Protein AF-A0A842NUI7-F1 (afdb_monomer_lite)

Foldseek 3Di:
DFDWDWPDDDPVQQKTWTFTPPDPDTDIDIDHVVVDDDDDDD

Secondary structure (DSSP, 8-state):
---EEEEEEETTTTEEEEEETT-SS---EEEEGGG-------

pLDDT: mean 89.18, std 10.17, range [48.69, 97.62]

Radius of gyration: 10.46 Å; chains: 1; bounding box: 26×17×27 Å

Sequence (42 aa):
GMQAKVVRVDTSKEEVTIEILEAAFTLPITVHADYVREVKGV

Structure (mmCIF, N/CA/C/O backbone):
data_AF-A0A842NUI7-F1
#
_entry.id   AF-A0A842NUI7-F1
#
loop_
_atom_site.group_PDB
_atom_site.id
_atom_site.type_symbol
_atom_site.label_atom_id
_atom_site.label_alt_id
_atom_site.label_comp_id
_atom_site.label_asym_id
_atom_site.label_entity_id
_atom_site.label_seq_id
_atom_site.pdbx_PDB_ins_code
_atom_site.Cartn_x
_atom_site.Cartn_y
_atom_site.Cartn_z
_atom_site.occupancy
_atom_site.B_iso_or_equiv
_atom_site.auth_seq_id
_atom_site.auth_comp_id
_atom_site.auth_asym_id
_atom_site.auth_atom_id
_atom_site.pdbx_PDB_model_num
ATOM 1 N N . GLY A 1 1 ? 1.564 5.587 -15.553 1.00 83.25 1 GLY A N 1
ATOM 2 C CA . GLY A 1 1 ? 1.983 5.631 -14.139 1.00 83.25 1 GLY A CA 1
ATOM 3 C C . GLY A 1 1 ? 2.876 4.444 -13.855 1.00 83.25 1 GLY A C 1
ATOM 4 O O . GLY A 1 1 ? 2.958 3.570 -14.709 1.00 83.25 1 GLY A O 1
ATOM 5 N N . MET A 1 2 ? 3.529 4.424 -12.696 1.00 87.69 2 MET A N 1
ATOM 6 C CA . MET A 1 2 ? 4.352 3.290 -12.261 1.00 87.69 2 MET A CA 1
ATOM 7 C C . MET A 1 2 ? 3.462 2.109 -11.867 1.00 87.69 2 MET A C 1
ATOM 9 O O . MET A 1 2 ? 2.379 2.311 -11.313 1.00 87.69 2 MET A O 1
ATOM 13 N N . GLN A 1 3 ? 3.909 0.889 -12.157 1.00 90.62 3 GLN A N 1
ATOM 14 C CA . GLN A 1 3 ? 3.261 -0.326 -11.669 1.00 90.62 3 GLN A CA 1
ATOM 15 C C . GLN A 1 3 ? 3.928 -0.780 -10.376 1.00 90.62 3 GLN A C 1
ATOM 17 O O . GLN A 1 3 ? 5.148 -0.711 -10.215 1.00 90.62 3 GLN A O 1
ATOM 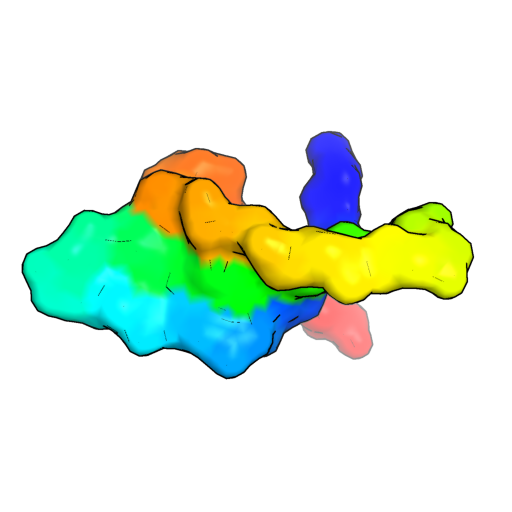22 N N . ALA A 1 4 ? 3.107 -1.253 -9.451 1.00 92.38 4 ALA A N 1
ATOM 23 C CA . ALA A 1 4 ? 3.557 -1.684 -8.148 1.00 92.38 4 ALA A CA 1
ATOM 24 C C . ALA A 1 4 ? 2.790 -2.931 -7.718 1.00 92.38 4 ALA A C 1
ATOM 26 O O . ALA A 1 4 ? 1.656 -3.161 -8.145 1.00 92.38 4 ALA A O 1
ATOM 27 N N . LYS A 1 5 ? 3.413 -3.730 -6.860 1.00 91.56 5 LYS A N 1
ATOM 28 C CA . LYS A 1 5 ? 2.777 -4.869 -6.211 1.00 91.56 5 LYS A CA 1
ATOM 29 C C . LYS A 1 5 ? 2.204 -4.423 -4.873 1.00 91.56 5 LYS A C 1
ATOM 31 O O . LYS A 1 5 ? 2.916 -3.829 -4.069 1.00 91.56 5 LYS A O 1
ATOM 36 N N . VAL A 1 6 ? 0.939 -4.740 -4.620 1.00 93.50 6 VAL A N 1
ATOM 37 C CA . VAL A 1 6 ? 0.332 -4.545 -3.299 1.00 93.50 6 VAL A CA 1
ATOM 38 C C . VAL A 1 6 ? 0.882 -5.597 -2.341 1.00 93.50 6 VAL A C 1
ATOM 40 O O . VAL A 1 6 ? 0.815 -6.794 -2.624 1.00 93.50 6 VAL A O 1
ATOM 43 N N . VAL A 1 7 ? 1.421 -5.148 -1.209 1.00 94.62 7 VAL A N 1
ATOM 44 C CA . VAL A 1 7 ? 1.960 -6.025 -0.154 1.00 94.62 7 VAL A CA 1
ATOM 45 C C . VAL A 1 7 ? 1.144 -5.977 1.132 1.00 94.62 7 VAL A C 1
ATOM 47 O O . VAL A 1 7 ? 1.179 -6.926 1.913 1.00 94.62 7 VAL A O 1
ATOM 50 N N . ARG A 1 8 ? 0.375 -4.905 1.352 1.00 95.69 8 ARG A N 1
ATOM 51 C CA . ARG A 1 8 ? -0.548 -4.782 2.484 1.00 95.69 8 ARG A CA 1
ATOM 52 C C . ARG A 1 8 ? -1.728 -3.888 2.121 1.00 95.69 8 ARG A C 1
ATOM 54 O O . ARG A 1 8 ? -1.550 -2.885 1.439 1.00 95.69 8 ARG A O 1
ATOM 61 N N . VAL A 1 9 ? -2.904 -4.237 2.634 1.00 96.31 9 VAL A N 1
ATOM 62 C CA . VAL A 1 9 ? -4.122 -3.421 2.567 1.00 96.31 9 VAL A CA 1
ATOM 63 C C . VAL A 1 9 ? -4.609 -3.194 3.994 1.00 96.31 9 VAL A C 1
ATOM 65 O O . VAL A 1 9 ? -4.719 -4.153 4.761 1.00 96.31 9 VAL A O 1
ATOM 68 N N . ASP A 1 10 ? -4.881 -1.944 4.356 1.00 96.94 10 ASP A N 1
ATOM 69 C CA . ASP A 1 10 ? -5.549 -1.571 5.601 1.00 96.94 10 ASP A CA 1
ATOM 70 C C . ASP A 1 10 ? -6.897 -0.930 5.262 1.00 96.94 10 ASP A C 1
ATOM 72 O O . ASP A 1 10 ? -7.001 0.259 4.969 1.00 96.94 10 ASP A O 1
ATOM 76 N N . THR A 1 11 ? -7.949 -1.746 5.275 1.00 95.69 11 THR A N 1
ATOM 77 C CA . THR A 1 11 ? -9.307 -1.317 4.915 1.00 95.69 11 THR A CA 1
ATOM 78 C C . THR A 1 11 ? -9.920 -0.364 5.933 1.00 95.69 11 THR A C 1
ATOM 80 O O . THR A 1 11 ? -10.831 0.374 5.587 1.00 95.69 11 THR A O 1
ATOM 83 N N . SER A 1 12 ? -9.445 -0.375 7.181 1.00 97.50 12 SER A N 1
ATOM 84 C CA . SER A 1 12 ? -9.947 0.524 8.226 1.00 97.50 12 SER A CA 1
ATOM 85 C C . SER A 1 12 ? -9.434 1.951 8.044 1.00 97.50 12 SER A C 1
ATOM 87 O O . SER A 1 12 ? -10.056 2.885 8.539 1.00 97.50 12 SER A O 1
ATOM 89 N N . LYS A 1 13 ? -8.286 2.107 7.374 1.00 97.12 13 LYS A N 1
ATOM 90 C CA . LYS A 1 13 ? -7.642 3.397 7.098 1.00 97.12 13 LYS A CA 1
ATOM 91 C C . LYS A 1 13 ? -7.715 3.827 5.638 1.00 97.12 13 LYS A C 1
ATOM 93 O O . LYS A 1 13 ? -7.247 4.911 5.318 1.00 97.12 13 LYS A O 1
ATOM 98 N N . GLU A 1 14 ? -8.252 2.967 4.775 1.00 97.00 14 GLU A N 1
ATOM 99 C CA . GLU A 1 14 ? -8.290 3.183 3.326 1.00 97.00 14 GLU A CA 1
ATOM 100 C C . GLU A 1 14 ? -6.876 3.371 2.743 1.00 97.00 14 GLU A C 1
ATOM 102 O O . GLU A 1 14 ? -6.646 4.123 1.798 1.00 97.00 14 GLU A O 1
ATOM 107 N N . GLU A 1 15 ? -5.905 2.644 3.305 1.00 97.62 15 GLU A N 1
ATOM 108 C CA . GLU A 1 15 ? -4.494 2.712 2.929 1.00 97.62 15 GLU A CA 1
ATOM 109 C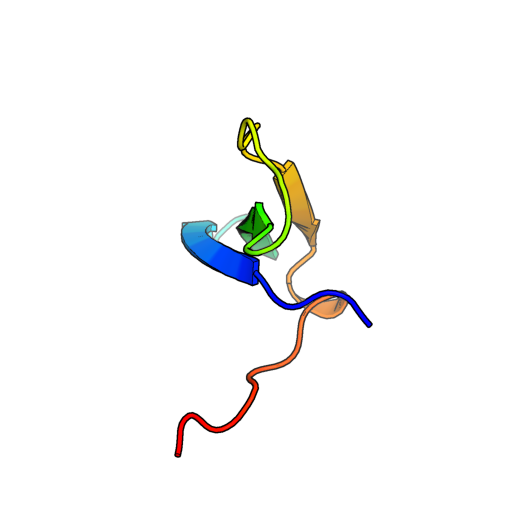 C . GLU A 1 15 ? -4.008 1.405 2.294 1.00 97.62 15 GLU A C 1
ATOM 111 O O . GLU A 1 15 ? -4.416 0.294 2.649 1.00 97.62 15 GLU A O 1
ATOM 116 N N . VAL A 1 16 ? -3.064 1.538 1.369 1.00 96.75 16 VAL A N 1
ATOM 117 C CA . VAL A 1 16 ? -2.427 0.429 0.661 1.00 96.75 16 VAL A CA 1
ATOM 118 C C . VAL A 1 16 ? -0.925 0.631 0.656 1.00 96.75 16 VAL A C 1
ATOM 120 O O . VAL A 1 16 ? -0.428 1.689 0.274 1.00 96.75 16 VAL A O 1
ATOM 123 N N . THR A 1 17 ? -0.193 -0.404 1.052 1.00 95.69 17 THR A N 1
ATOM 124 C CA . THR A 1 17 ? 1.264 -0.433 0.954 1.00 95.69 17 THR A CA 1
ATOM 125 C C . THR A 1 17 ? 1.673 -1.176 -0.310 1.00 95.69 17 THR A C 1
ATOM 127 O O . THR A 1 17 ? 1.238 -2.310 -0.547 1.00 95.69 17 THR A O 1
ATOM 130 N N . ILE A 1 18 ? 2.526 -0.541 -1.107 1.00 94.19 18 ILE A N 1
ATOM 131 C CA . ILE A 1 18 ? 2.968 -1.012 -2.416 1.00 94.19 18 ILE A CA 1
ATOM 132 C C . ILE A 1 18 ? 4.494 -1.024 -2.540 1.00 94.19 18 ILE A C 1
ATOM 134 O O . ILE A 1 18 ? 5.193 -0.212 -1.934 1.00 94.19 18 ILE A O 1
ATOM 138 N N . GLU A 1 19 ? 4.997 -1.924 -3.380 1.00 93.19 19 GLU A N 1
ATOM 139 C CA . GLU A 1 19 ? 6.395 -1.977 -3.812 1.00 93.19 19 GLU A CA 1
ATOM 140 C C . GLU A 1 19 ? 6.491 -1.748 -5.325 1.00 93.19 19 GLU A C 1
ATOM 142 O O . GLU A 1 19 ? 5.834 -2.439 -6.108 1.00 93.19 19 GLU A O 1
ATOM 147 N N . ILE A 1 20 ? 7.300 -0.772 -5.746 1.00 90.31 20 ILE A N 1
ATOM 148 C CA . ILE A 1 20 ? 7.480 -0.400 -7.159 1.00 90.31 20 ILE A CA 1
ATOM 149 C C . ILE A 1 20 ? 8.278 -1.487 -7.891 1.00 90.31 20 ILE A C 1
ATOM 151 O O . ILE A 1 20 ? 9.354 -1.868 -7.441 1.00 90.31 20 ILE A O 1
ATOM 155 N N . LEU A 1 21 ? 7.791 -1.945 -9.048 1.00 84.62 21 LEU A N 1
ATOM 156 C CA . LEU A 1 21 ? 8.418 -3.052 -9.787 1.00 84.62 21 LEU A CA 1
ATOM 157 C C . LEU A 1 21 ? 9.738 -2.674 -10.483 1.00 84.62 21 LEU A C 1
ATOM 159 O O . LEU A 1 21 ? 10.558 -3.543 -10.754 1.00 84.62 21 LEU A O 1
ATOM 163 N N . GLU A 1 22 ? 9.947 -1.390 -10.773 1.00 80.25 22 GLU A N 1
ATOM 164 C CA . GLU A 1 22 ? 11.116 -0.889 -11.515 1.00 80.25 22 GLU A CA 1
ATOM 165 C C . GLU A 1 22 ? 12.302 -0.494 -10.609 1.00 80.25 22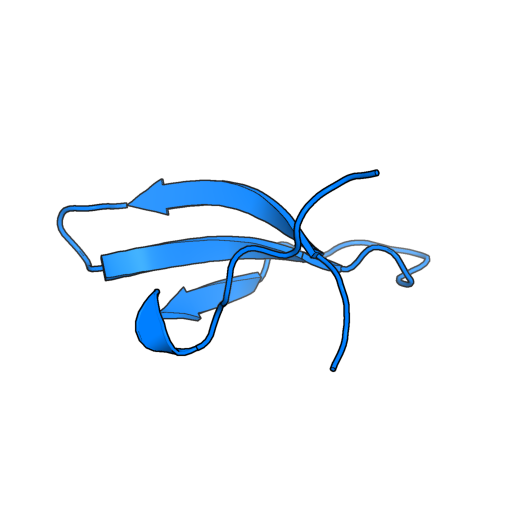 GLU A C 1
ATOM 167 O O . GLU A 1 22 ? 13.352 -0.084 -11.106 1.00 80.25 22 GLU A O 1
ATOM 172 N N . ALA A 1 23 ? 12.166 -0.592 -9.280 1.00 76.38 23 ALA A N 1
ATOM 173 C CA . ALA A 1 23 ? 13.196 -0.143 -8.345 1.00 76.38 23 ALA A CA 1
ATOM 174 C C . ALA A 1 23 ? 14.210 -1.256 -8.022 1.00 76.38 23 ALA A C 1
ATOM 176 O O . ALA A 1 23 ? 13.839 -2.333 -7.567 1.00 76.38 23 ALA A O 1
ATOM 177 N N . ALA A 1 24 ? 15.508 -0.964 -8.177 1.00 74.19 24 ALA A N 1
ATOM 178 C CA . ALA A 1 24 ? 16.595 -1.880 -7.798 1.00 74.19 24 ALA A CA 1
ATOM 179 C C . ALA A 1 24 ? 16.623 -2.197 -6.286 1.00 74.19 24 ALA A C 1
ATOM 181 O O . ALA A 1 24 ? 17.145 -3.232 -5.880 1.00 74.19 24 ALA A O 1
ATOM 182 N N . PHE A 1 25 ? 16.035 -1.314 -5.471 1.00 73.00 25 PHE A N 1
ATOM 183 C CA . PHE A 1 25 ? 15.756 -1.517 -4.052 1.00 73.00 25 PHE A CA 1
ATOM 184 C C . PHE A 1 25 ? 14.341 -1.018 -3.761 1.00 73.00 25 PHE A C 1
ATOM 186 O O . PHE A 1 25 ? 14.050 0.165 -3.952 1.00 73.00 25 PHE A O 1
ATOM 193 N N . THR A 1 26 ? 13.458 -1.908 -3.312 1.00 76.50 26 THR A N 1
ATOM 194 C CA . THR A 1 26 ? 12.064 -1.569 -3.024 1.00 76.50 26 THR A CA 1
ATOM 195 C C . THR A 1 26 ? 11.929 -1.125 -1.574 1.00 76.50 26 THR A C 1
ATOM 197 O O . THR A 1 26 ? 12.131 -1.895 -0.639 1.00 76.50 26 THR A O 1
ATOM 200 N N . LEU A 1 27 ? 11.602 0.152 -1.372 1.00 88.38 27 LEU A N 1
ATOM 201 C CA . LEU A 1 27 ? 11.073 0.610 -0.093 1.00 88.38 27 LEU A CA 1
ATOM 202 C C . LEU A 1 27 ? 9.544 0.548 -0.165 1.00 88.38 27 LEU A C 1
ATOM 204 O O . LEU A 1 27 ? 8.979 1.035 -1.148 1.00 88.38 27 LEU A O 1
ATOM 208 N N . PRO A 1 28 ? 8.869 -0.036 0.838 1.00 92.06 28 PRO A N 1
ATOM 209 C CA . PRO A 1 28 ? 7.417 -0.061 0.875 1.00 92.06 28 PRO A CA 1
ATOM 210 C C . PRO A 1 28 ? 6.875 1.361 1.039 1.00 92.06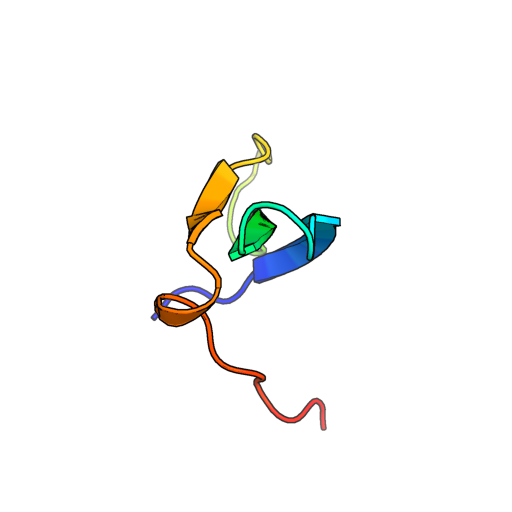 28 PRO A C 1
ATOM 212 O O . PRO A 1 28 ? 7.281 2.095 1.941 1.00 92.06 28 PRO A O 1
ATOM 215 N N . ILE A 1 29 ? 5.945 1.741 0.166 1.00 93.38 29 ILE A N 1
ATOM 216 C CA . ILE A 1 29 ? 5.284 3.049 0.188 1.00 93.38 29 ILE A CA 1
ATOM 217 C C . ILE A 1 29 ? 3.819 2.833 0.542 1.00 93.38 29 ILE A C 1
ATOM 219 O O . ILE A 1 29 ? 3.150 2.035 -0.110 1.00 93.38 29 ILE A O 1
ATOM 223 N N . THR A 1 30 ? 3.313 3.550 1.545 1.00 96.06 30 THR A N 1
ATOM 224 C CA . THR A 1 30 ? 1.886 3.552 1.892 1.00 96.06 30 THR A CA 1
ATOM 225 C C . THR A 1 30 ? 1.202 4.760 1.268 1.00 96.06 30 THR A C 1
ATOM 227 O O . THR A 1 30 ? 1.686 5.885 1.389 1.00 96.06 30 THR A O 1
ATOM 230 N N . VAL A 1 31 ? 0.090 4.520 0.580 1.00 95.81 31 VAL A N 1
ATOM 231 C CA . VAL A 1 31 ? -0.729 5.538 -0.086 1.00 95.81 31 VAL A CA 1
ATOM 232 C C . VAL A 1 31 ? -2.208 5.294 0.189 1.00 95.81 31 VAL A C 1
ATOM 234 O O . VAL A 1 31 ? -2.596 4.189 0.560 1.00 95.81 31 VAL A O 1
ATOM 237 N N . HIS A 1 32 ? -3.041 6.309 -0.038 1.00 97.25 32 HIS A N 1
ATOM 238 C CA . HIS A 1 32 ? -4.493 6.145 -0.004 1.00 97.25 32 HIS A CA 1
ATOM 239 C C . HIS A 1 32 ? -4.973 5.243 -1.153 1.00 97.25 32 HIS A C 1
ATOM 241 O O . HIS A 1 32 ? -4.429 5.303 -2.262 1.00 97.25 32 HIS A O 1
ATOM 247 N N . ALA A 1 33 ? -6.006 4.439 -0.909 1.00 95.50 33 ALA A N 1
ATOM 248 C CA . ALA A 1 33 ? -6.559 3.491 -1.874 1.00 95.50 33 ALA A CA 1
ATOM 249 C C . ALA A 1 33 ? -7.058 4.167 -3.160 1.00 95.50 33 ALA A C 1
ATOM 251 O O . ALA A 1 33 ? -6.876 3.621 -4.245 1.00 95.50 33 ALA A O 1
ATOM 252 N N . ASP A 1 34 ? -7.571 5.393 -3.066 1.00 95.81 34 ASP A N 1
ATOM 253 C CA . ASP A 1 34 ? -8.045 6.161 -4.229 1.00 9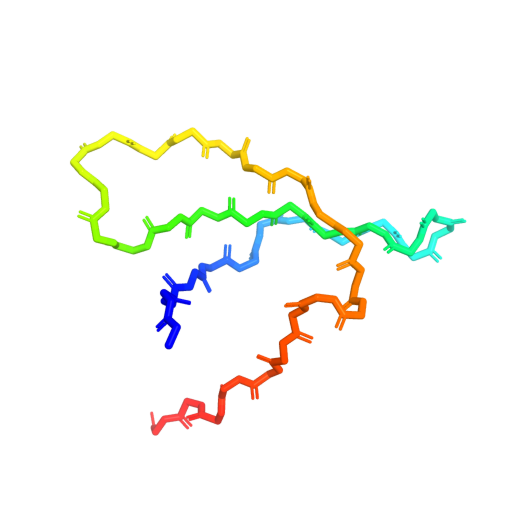5.81 34 ASP A CA 1
ATOM 254 C C . ASP A 1 34 ? -6.935 6.553 -5.218 1.00 95.81 34 ASP A C 1
ATOM 256 O O . ASP A 1 34 ? -7.212 6.897 -6.369 1.00 95.81 34 ASP A O 1
ATOM 260 N N . TYR A 1 35 ? -5.668 6.520 -4.794 1.00 94.25 35 TYR A N 1
ATOM 261 C CA . TYR A 1 35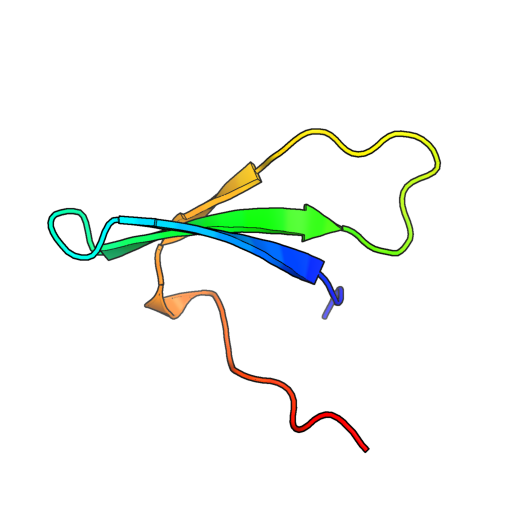 ? -4.528 6.833 -5.662 1.00 94.25 35 TYR A CA 1
ATOM 262 C C . TYR A 1 35 ? -4.050 5.638 -6.481 1.00 94.25 35 TYR A C 1
ATOM 264 O O . TYR A 1 35 ? -3.211 5.800 -7.372 1.00 94.25 35 TYR A O 1
ATOM 272 N N . VAL A 1 36 ? -4.566 4.443 -6.201 1.00 93.00 36 VAL A N 1
ATOM 273 C CA . VAL A 1 36 ? -4.238 3.235 -6.947 1.00 93.00 36 VAL A CA 1
ATOM 274 C C . VAL A 1 36 ? -5.447 2.746 -7.724 1.00 93.00 36 VAL A C 1
ATOM 276 O O . VAL A 1 36 ? -6.602 2.976 -7.386 1.00 93.00 36 VAL A O 1
ATOM 279 N N . ARG A 1 37 ? -5.165 2.045 -8.815 1.00 92.56 37 ARG A N 1
ATOM 280 C CA . ARG A 1 37 ? -6.182 1.388 -9.622 1.00 92.56 37 ARG A CA 1
ATOM 281 C C . ARG A 1 37 ? -5.687 0.003 -9.964 1.00 92.56 37 ARG A C 1
ATOM 283 O O . ARG A 1 37 ? -4.530 -0.151 -10.356 1.00 92.56 37 ARG A O 1
ATOM 290 N N . GLU A 1 38 ? -6.573 -0.979 -9.876 1.00 89.38 38 GLU A N 1
ATOM 291 C CA . GLU A 1 38 ? -6.280 -2.317 -10.365 1.00 89.38 38 GLU A CA 1
ATOM 292 C C . GLU A 1 38 ? -5.880 -2.268 -11.843 1.00 89.38 38 GLU A C 1
ATOM 294 O O . GLU A 1 38 ? -6.576 -1.717 -12.703 1.00 89.38 38 GLU A O 1
ATOM 299 N N . VAL A 1 39 ? -4.729 -2.856 -12.137 1.00 89.25 39 VAL A N 1
ATOM 300 C CA . VAL A 1 39 ? -4.308 -3.147 -13.501 1.00 89.25 39 VAL A CA 1
ATOM 301 C C . VAL A 1 39 ? -4.688 -4.598 -13.769 1.00 89.25 39 VAL A C 1
ATOM 303 O O . VAL A 1 39 ? -4.267 -5.487 -13.035 1.00 89.25 39 VAL A O 1
ATOM 306 N N . LYS A 1 40 ? -5.526 -4.850 -14.783 1.00 77.69 40 LYS A N 1
ATOM 307 C CA . LYS A 1 40 ? -5.844 -6.224 -15.193 1.00 77.69 40 LYS A CA 1
ATOM 308 C C . LYS A 1 40 ? -4.536 -6.923 -15.570 1.00 77.69 40 LYS A C 1
ATOM 310 O O . LYS A 1 40 ? -3.901 -6.523 -16.544 1.00 77.69 40 LYS A O 1
ATOM 315 N N . GLY A 1 41 ? -4.131 -7.915 -14.779 1.00 64.00 41 GLY A N 1
ATOM 316 C CA . GLY A 1 41 ? -3.057 -8.831 -15.149 1.00 64.00 41 GLY A CA 1
ATOM 317 C C . GLY A 1 41 ? -3.494 -9.637 -16.368 1.00 64.00 41 GLY A C 1
ATOM 318 O O . GLY A 1 41 ? -4.640 -10.088 -16.414 1.00 64.00 41 GLY A O 1
ATOM 319 N N . VAL A 1 42 ? -2.615 -9.723 -17.365 1.00 48.69 42 VAL A N 1
ATOM 320 C CA . VAL A 1 42 ? -2.778 -10.601 -18.534 1.00 48.69 42 VAL A CA 1
ATOM 321 C C . VAL A 1 42 ? -2.546 -12.044 -18.107 1.00 48.69 42 VAL A C 1
ATOM 323 O O . VAL A 1 42 ? -1.618 -12.250 -17.292 1.00 48.69 42 VAL A O 1
#